Protein AF-A0A6L5QV94-F1 (afdb_monomer_lite)

pLDDT: mean 70.05, std 15.86, range [39.69, 90.69]

Foldseek 3Di:
DDDDPDDDDDDDPPPPPPVPPPPPPPQPAPDPPDQKGKDADVVVVVVVVVVCVPDPDNDDDDCPPGDIDIDGPVPDPDPD

Structure (mmCIF, N/CA/C/O backbone):
data_AF-A0A6L5QV94-F1
#
_entry.id   AF-A0A6L5QV94-F1
#
loop_
_atom_site.group_PDB
_atom_site.id
_atom_site.type_symbol
_atom_site.label_atom_id
_atom_site.label_alt_id
_atom_site.label_comp_id
_atom_site.label_asym_id
_atom_site.label_entity_id
_atom_site.label_seq_id
_atom_site.pdbx_PDB_ins_code
_atom_site.Cartn_x
_atom_site.Cartn_y
_atom_site.Cartn_z
_atom_site.occupancy
_atom_site.B_iso_or_equiv
_atom_site.auth_seq_id
_atom_site.auth_comp_id
_atom_site.auth_asym_id
_atom_site.auth_atom_id
_atom_site.pdbx_PDB_model_num
ATOM 1 N N . MET A 1 1 ? 38.733 55.943 -14.371 1.00 39.69 1 MET A N 1
ATOM 2 C CA . MET A 1 1 ? 37.297 55.865 -14.716 1.00 39.69 1 MET A CA 1
ATOM 3 C C . MET A 1 1 ? 36.715 54.667 -13.981 1.00 39.69 1 MET A C 1
ATOM 5 O O . MET A 1 1 ? 37.191 53.562 -14.186 1.00 39.69 1 MET A O 1
ATOM 9 N N . LYS A 1 2 ? 35.799 54.905 -13.033 1.00 45.50 2 LYS A N 1
ATOM 10 C CA . LYS A 1 2 ? 35.068 53.868 -12.291 1.00 45.50 2 LYS A CA 1
ATOM 11 C C . LYS A 1 2 ? 33.740 53.644 -13.008 1.00 45.50 2 LYS A C 1
ATOM 13 O O . LYS A 1 2 ? 32.964 54.587 -13.112 1.00 45.50 2 LYS A O 1
ATOM 18 N N . THR A 1 3 ? 33.466 52.421 -13.439 1.00 53.16 3 THR A N 1
ATOM 19 C CA . THR A 1 3 ? 32.120 51.991 -13.825 1.00 53.16 3 THR A CA 1
ATOM 20 C C . THR A 1 3 ? 31.760 50.770 -12.992 1.00 53.16 3 THR A C 1
ATOM 22 O O . THR A 1 3 ? 32.114 49.634 -13.288 1.00 53.16 3 THR A O 1
ATOM 25 N N . PHE A 1 4 ? 31.075 51.044 -11.884 1.00 54.09 4 PHE A N 1
ATOM 26 C CA . PHE A 1 4 ? 30.276 50.061 -11.171 1.00 54.09 4 PHE A CA 1
ATOM 27 C C . PHE A 1 4 ? 29.120 49.653 -12.088 1.00 54.09 4 PHE A C 1
ATOM 29 O O . PHE A 1 4 ? 28.263 50.477 -12.389 1.00 54.09 4 PHE A O 1
ATOM 36 N N . SER A 1 5 ? 29.088 48.394 -12.519 1.00 46.66 5 SER A N 1
ATOM 37 C CA . SER A 1 5 ? 27.879 47.772 -13.068 1.00 46.66 5 SER A CA 1
ATOM 38 C C . SER A 1 5 ? 27.323 46.818 -12.019 1.00 46.66 5 SER A C 1
ATOM 40 O O . SER A 1 5 ? 27.500 45.609 -12.086 1.00 46.66 5 SER A O 1
ATOM 42 N N . PHE A 1 6 ? 26.695 47.396 -10.996 1.00 55.28 6 PHE A N 1
ATOM 43 C CA . PHE A 1 6 ? 25.734 46.686 -10.163 1.00 55.28 6 PHE A CA 1
ATOM 44 C C . PHE A 1 6 ? 24.381 46.841 -10.840 1.00 55.28 6 PHE A C 1
ATOM 46 O O . PHE A 1 6 ? 23.777 47.910 -10.776 1.00 55.28 6 PHE A O 1
ATOM 53 N N . SER A 1 7 ? 23.906 45.796 -11.507 1.00 49.16 7 SER A N 1
ATOM 54 C CA . SER A 1 7 ? 22.486 45.665 -11.801 1.00 49.16 7 SER A CA 1
ATOM 55 C C . SER A 1 7 ? 22.132 44.232 -12.164 1.00 49.16 7 SER A C 1
ATOM 57 O O . SER A 1 7 ? 22.679 43.661 -13.098 1.00 49.16 7 SER A O 1
ATOM 59 N N . LEU A 1 8 ? 21.115 43.751 -11.446 1.00 54.94 8 LEU A N 1
ATOM 60 C CA . LEU A 1 8 ? 20.026 42.961 -12.010 1.00 54.94 8 LEU A CA 1
ATOM 61 C C . LEU A 1 8 ? 20.240 41.447 -12.145 1.00 54.94 8 LEU A C 1
ATOM 63 O O . LEU A 1 8 ? 20.360 40.943 -13.248 1.00 54.94 8 LEU A O 1
ATOM 67 N N . THR A 1 9 ? 20.137 40.718 -11.026 1.00 52.62 9 THR A N 1
ATOM 68 C CA . THR A 1 9 ? 19.408 39.425 -10.990 1.00 52.62 9 THR A CA 1
ATOM 69 C C . THR A 1 9 ? 19.076 39.023 -9.547 1.00 52.62 9 THR A C 1
ATOM 71 O O . THR A 1 9 ? 19.448 37.969 -9.048 1.00 52.62 9 THR A O 1
ATOM 74 N N . LEU A 1 10 ? 18.366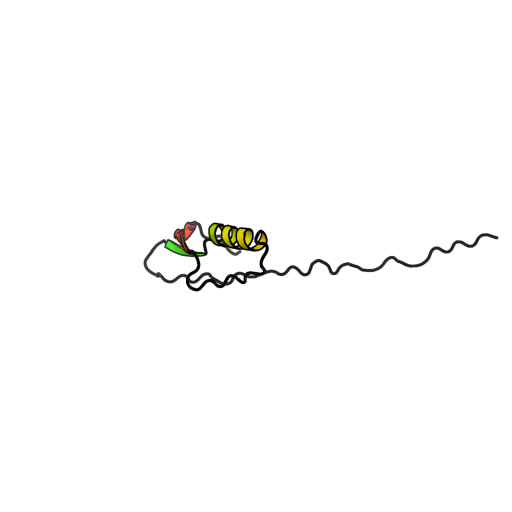 39.897 -8.836 1.00 56.28 10 LEU A N 1
ATOM 75 C CA . LEU A 1 10 ? 17.430 39.451 -7.809 1.00 56.28 10 LEU A CA 1
ATOM 76 C C . LEU A 1 10 ? 16.092 39.385 -8.538 1.00 56.28 10 LEU A C 1
ATOM 78 O O . LEU A 1 10 ? 15.728 40.418 -9.091 1.00 56.28 10 LEU A O 1
ATOM 82 N N . ILE A 1 11 ? 15.440 38.215 -8.593 1.00 55.91 11 ILE A N 1
ATOM 83 C CA . ILE A 1 11 ? 13.979 37.996 -8.708 1.00 55.91 11 ILE A CA 1
ATOM 84 C C . ILE A 1 11 ? 13.699 36.581 -9.259 1.00 55.91 11 ILE A C 1
ATOM 86 O O . ILE A 1 11 ? 13.876 36.283 -10.433 1.00 55.91 11 ILE A O 1
ATOM 90 N N . ILE A 1 12 ? 13.192 35.756 -8.337 1.00 57.31 12 ILE A N 1
ATOM 91 C CA . ILE A 1 12 ? 12.161 34.724 -8.523 1.00 57.31 12 ILE A CA 1
ATOM 92 C C . ILE A 1 12 ? 12.576 33.425 -9.228 1.00 57.31 12 ILE A C 1
ATOM 94 O O . ILE A 1 12 ? 12.367 33.216 -10.416 1.00 57.31 12 ILE A O 1
ATOM 98 N N . SER A 1 13 ? 12.947 32.450 -8.406 1.00 50.44 13 SER A N 1
ATOM 99 C CA . SER A 1 13 ? 12.628 31.036 -8.647 1.00 50.44 13 SER A CA 1
ATOM 100 C C . SER A 1 13 ? 11.949 30.439 -7.406 1.00 50.44 13 SER A C 1
ATOM 102 O O . SER A 1 13 ? 12.320 29.396 -6.878 1.00 50.44 13 SER A O 1
ATOM 104 N N . ALA A 1 14 ? 10.909 31.133 -6.928 1.00 55.19 14 ALA A N 1
ATOM 105 C CA . ALA A 1 14 ? 10.008 30.691 -5.863 1.00 55.19 14 ALA A CA 1
ATOM 106 C C . ALA A 1 14 ? 8.833 29.862 -6.425 1.00 55.19 14 ALA A C 1
ATOM 108 O O . ALA A 1 14 ? 7.670 30.188 -6.203 1.00 55.19 14 ALA A O 1
ATOM 109 N N . SER A 1 15 ? 9.121 28.806 -7.192 1.00 54.94 15 SER A N 1
ATOM 110 C CA . SER A 1 15 ? 8.073 27.989 -7.841 1.00 54.94 15 SER A CA 1
ATOM 111 C C . SER A 1 15 ? 8.216 26.481 -7.615 1.00 54.94 15 SER A C 1
ATOM 113 O O . SER A 1 15 ? 7.475 25.705 -8.206 1.00 54.94 15 SER A O 1
ATOM 115 N N . LEU A 1 16 ? 9.128 26.039 -6.743 1.00 52.88 16 LEU A N 1
ATOM 116 C CA . LEU A 1 16 ? 9.351 24.609 -6.468 1.00 52.88 16 LEU A CA 1
ATOM 117 C C . LEU A 1 16 ? 8.471 24.032 -5.347 1.00 52.88 16 LEU A C 1
ATOM 119 O O . LEU A 1 16 ? 8.581 22.853 -5.030 1.00 52.88 16 LEU A O 1
ATOM 123 N N . LEU A 1 17 ? 7.559 24.820 -4.776 1.00 56.69 17 LEU A N 1
ATOM 124 C CA . LEU A 1 17 ? 6.586 24.338 -3.792 1.00 56.69 17 LEU A CA 1
ATOM 125 C C . LEU A 1 17 ? 5.211 24.131 -4.435 1.00 56.69 17 LEU A C 1
ATOM 127 O O . LEU A 1 17 ? 4.190 24.557 -3.900 1.00 56.69 17 LEU A O 1
ATOM 131 N N . ALA A 1 18 ? 5.167 23.426 -5.568 1.00 53.38 18 ALA A N 1
ATOM 132 C CA . ALA A 1 18 ? 3.969 22.681 -5.939 1.00 53.38 18 ALA A CA 1
ATOM 133 C C . ALA A 1 18 ? 3.837 21.524 -4.940 1.00 53.38 18 ALA A C 1
ATOM 135 O O . ALA A 1 18 ? 4.216 20.382 -5.201 1.00 53.38 18 ALA A O 1
ATOM 136 N N . SER A 1 19 ? 3.361 21.866 -3.743 1.00 52.34 19 SER A N 1
ATOM 137 C CA . SER A 1 19 ? 2.877 20.923 -2.754 1.00 52.34 19 SER A CA 1
ATOM 138 C C . SER A 1 19 ? 1.716 20.177 -3.402 1.00 52.34 19 SER A C 1
ATOM 140 O O . SER A 1 19 ? 0.568 20.620 -3.375 1.00 52.34 19 SER A O 1
ATOM 142 N N . CYS A 1 20 ? 2.037 19.066 -4.068 1.00 58.09 20 CYS A N 1
ATOM 143 C CA . CYS A 1 20 ? 1.094 18.026 -4.447 1.00 58.09 20 CYS A CA 1
ATOM 144 C C . CYS A 1 20 ? 0.526 17.449 -3.149 1.00 58.09 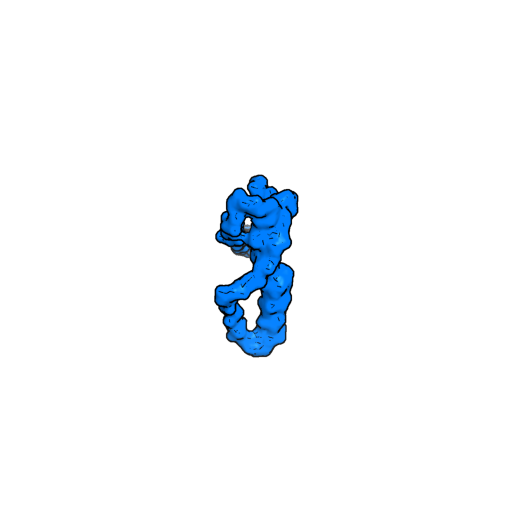20 CYS A C 1
ATOM 146 O O . CYS A 1 20 ? 0.934 16.388 -2.676 1.00 58.09 20 CYS A O 1
ATOM 148 N N . SER A 1 21 ? -0.398 18.190 -2.540 1.00 53.28 21 SER A N 1
ATOM 149 C CA . SER A 1 21 ? -1.186 17.738 -1.410 1.00 53.28 21 SER A CA 1
ATOM 150 C C . SER A 1 21 ? -2.158 16.697 -1.948 1.00 53.28 21 SER A C 1
ATOM 152 O O . SER A 1 21 ? -3.271 16.997 -2.382 1.00 53.28 21 SER A O 1
ATOM 154 N N . SER A 1 22 ? -1.686 15.451 -2.017 1.00 53.25 22 SER A N 1
ATOM 155 C CA . SER A 1 22 ? -2.526 14.299 -2.307 1.00 53.25 22 SER A CA 1
ATOM 156 C C . SER A 1 22 ? -3.425 14.086 -1.092 1.00 53.25 22 SER A C 1
ATOM 158 O O . SER A 1 22 ? -3.108 13.343 -0.164 1.00 53.25 22 SER A O 1
ATOM 160 N N . SER A 1 23 ? -4.535 14.824 -1.064 1.00 53.00 23 SER A N 1
ATOM 161 C CA . SER A 1 23 ? -5.642 14.591 -0.146 1.00 53.00 23 SER A CA 1
ATOM 162 C C . SER A 1 23 ? -6.163 13.178 -0.413 1.00 53.00 23 SER A C 1
ATOM 164 O O . SER A 1 23 ? -6.931 12.940 -1.345 1.00 53.00 23 SER A O 1
ATOM 166 N N . SER A 1 24 ? -5.685 12.211 0.371 1.00 51.72 24 SER A N 1
ATOM 167 C CA . SER A 1 24 ? -6.130 10.820 0.312 1.00 51.72 24 SER A CA 1
ATOM 168 C C . SER A 1 24 ? -7.529 10.708 0.922 1.00 51.72 24 SER A C 1
ATOM 170 O O . SER A 1 24 ? -7.723 10.273 2.053 1.00 51.72 24 SER A O 1
ATOM 172 N N . LYS A 1 25 ? -8.546 11.119 0.158 1.00 53.59 25 LYS A N 1
ATOM 173 C CA . LYS A 1 25 ? -9.958 10.898 0.492 1.00 53.59 25 LYS A CA 1
ATOM 174 C C . LYS A 1 25 ? -10.342 9.436 0.244 1.00 53.59 25 LYS A C 1
ATOM 176 O O . LYS A 1 25 ? -11.098 9.143 -0.673 1.00 53.59 25 LYS A O 1
ATOM 181 N N . TYR A 1 26 ? -9.826 8.512 1.051 1.00 52.34 26 TYR A N 1
ATOM 182 C CA . TYR A 1 26 ? -10.238 7.103 1.007 1.00 52.34 26 TYR A CA 1
ATOM 183 C C . TYR A 1 26 ? -10.449 6.541 2.415 1.00 52.34 26 TYR A C 1
ATOM 185 O O . TYR A 1 26 ? -9.829 5.563 2.824 1.00 52.34 26 TYR A O 1
ATOM 193 N N . THR A 1 27 ? -11.346 7.165 3.174 1.00 55.75 27 THR A N 1
ATOM 194 C CA . THR A 1 27 ? -11.931 6.585 4.389 1.00 55.75 27 THR A CA 1
ATOM 195 C C . THR A 1 27 ? -13.315 6.040 4.052 1.00 55.75 27 THR A C 1
ATOM 197 O O . THR A 1 27 ? -14.342 6.664 4.296 1.00 55.75 27 THR A O 1
ATOM 200 N N . SER A 1 28 ? -13.359 4.850 3.453 1.00 54.78 28 SER A N 1
ATOM 201 C CA . SER A 1 28 ? -14.610 4.110 3.272 1.00 54.78 28 SER A CA 1
ATOM 202 C C . SER A 1 28 ? -14.931 3.337 4.553 1.00 54.78 28 SER A C 1
ATOM 204 O O . SER A 1 28 ? -14.644 2.149 4.671 1.00 54.78 28 SER A O 1
ATOM 206 N N . ALA A 1 29 ? -15.518 4.015 5.540 1.00 55.03 29 ALA A N 1
ATOM 207 C CA . ALA A 1 29 ? -16.037 3.365 6.740 1.00 55.03 29 ALA A CA 1
ATOM 208 C C . ALA A 1 29 ? -17.401 2.717 6.433 1.00 55.03 29 ALA A C 1
ATOM 210 O O . ALA A 1 29 ? -18.444 3.355 6.542 1.00 55.03 29 ALA A O 1
ATOM 211 N N . LYS A 1 30 ? -17.405 1.437 6.044 1.00 58.00 30 LYS A N 1
ATOM 212 C CA . LYS A 1 30 ? -18.609 0.588 6.073 1.00 58.00 30 LYS A CA 1
ATOM 213 C C . LYS A 1 30 ? -18.520 -0.379 7.254 1.00 58.00 30 LYS A C 1
ATOM 215 O O . LYS A 1 30 ? -17.962 -1.459 7.121 1.00 58.00 30 LYS A O 1
ATOM 220 N N . SER A 1 31 ? -19.050 0.036 8.401 1.00 49.44 31 SER A N 1
ATOM 221 C CA . SER A 1 31 ? -19.712 -0.827 9.394 1.00 49.44 31 SER A CA 1
ATOM 222 C C . SER A 1 31 ? -20.238 0.077 10.511 1.00 49.44 31 SER A C 1
ATOM 224 O O . SER A 1 31 ? -19.466 0.650 11.282 1.00 49.44 31 SER A O 1
ATOM 226 N N . SER A 1 32 ? -21.556 0.272 10.563 1.00 53.94 32 SER A N 1
ATOM 227 C CA . SER A 1 32 ? -22.215 1.075 11.600 1.00 53.94 32 SER A CA 1
ATOM 228 C C . SER A 1 32 ? -22.371 0.325 12.930 1.00 53.94 32 SER A C 1
ATOM 230 O O . SER A 1 32 ? -22.925 0.896 13.861 1.00 53.94 32 SER A O 1
ATOM 232 N N . GLY A 1 33 ? -21.896 -0.926 13.025 1.00 58.66 33 GLY A N 1
ATOM 233 C CA . GLY A 1 33 ? -22.045 -1.778 14.212 1.00 58.66 33 GLY A CA 1
ATOM 234 C C . GLY A 1 33 ? -20.751 -2.090 14.969 1.00 58.66 33 GLY A C 1
ATOM 235 O O . GLY A 1 33 ? -20.819 -2.378 16.156 1.00 58.66 33 GLY A O 1
ATOM 236 N N . ASP A 1 34 ? -19.582 -1.987 14.329 1.00 57.31 34 ASP A N 1
ATOM 237 C CA . ASP A 1 34 ? -18.300 -2.327 14.960 1.00 57.31 34 ASP A CA 1
ATOM 238 C C . ASP A 1 34 ? -17.490 -1.076 15.345 1.00 57.31 34 ASP A C 1
ATOM 240 O O . ASP A 1 34 ? -17.422 -0.091 14.600 1.00 57.31 34 ASP A O 1
ATOM 244 N N . ASP A 1 35 ? -16.780 -1.134 16.477 1.00 75.25 35 ASP A N 1
ATOM 245 C CA . ASP A 1 35 ? -15.789 -0.131 16.930 1.00 75.25 35 ASP A CA 1
ATOM 246 C C . ASP A 1 35 ? -14.547 -0.037 16.030 1.00 75.25 35 ASP A C 1
ATOM 248 O O . ASP A 1 35 ? -13.597 0.706 16.298 1.00 75.25 35 ASP A O 1
ATOM 252 N N . TYR A 1 36 ? -14.545 -0.800 14.944 1.00 75.00 36 TYR A N 1
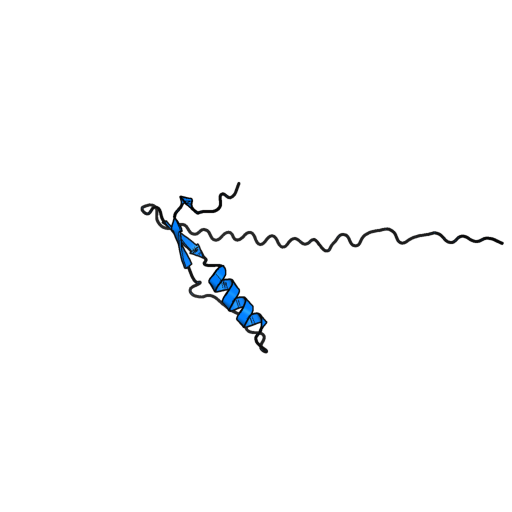ATOM 253 C CA . TYR A 1 36 ? -13.433 -0.955 14.040 1.00 75.00 36 TYR A CA 1
ATOM 254 C C . TYR A 1 36 ? -13.780 -0.431 12.653 1.00 75.00 36 TYR A C 1
ATOM 256 O O . TYR A 1 36 ? -14.907 -0.540 12.174 1.00 75.00 36 TYR A O 1
ATOM 264 N N . VAL A 1 37 ? -12.771 0.109 11.986 1.00 81.94 37 VAL A N 1
ATOM 265 C CA . VAL A 1 37 ? -12.836 0.513 10.585 1.00 81.94 37 VAL A CA 1
ATOM 266 C C . VAL A 1 37 ? -11.727 -0.178 9.805 1.00 81.94 37 VAL A C 1
ATOM 268 O O . VAL A 1 37 ? -10.646 -0.458 10.330 1.00 81.94 37 VAL A O 1
ATOM 271 N N . TYR A 1 38 ? -12.000 -0.456 8.535 1.00 84.56 38 TYR A N 1
ATOM 272 C CA . TYR A 1 38 ? -10.995 -0.936 7.599 1.00 84.56 38 TYR A CA 1
ATOM 273 C C . TYR A 1 38 ? -10.355 0.266 6.913 1.00 84.56 38 TYR A C 1
ATOM 275 O O . TYR A 1 38 ? -11.045 1.089 6.314 1.00 84.56 38 TYR A O 1
ATOM 283 N N . VAL A 1 39 ? -9.034 0.374 7.024 1.00 86.31 39 VAL A N 1
ATOM 284 C CA . VAL A 1 39 ? -8.243 1.462 6.438 1.00 86.31 39 VAL A CA 1
ATOM 285 C C . VAL A 1 39 ? -7.119 0.864 5.607 1.00 86.31 39 VAL A C 1
ATOM 287 O O . VAL A 1 39 ? -6.610 -0.212 5.920 1.00 86.31 39 VAL A O 1
ATOM 290 N N . LEU A 1 40 ? -6.719 1.560 4.545 1.00 88.75 40 LEU A N 1
ATOM 291 C CA . LEU A 1 40 ? -5.592 1.157 3.709 1.00 88.75 40 LEU A CA 1
ATOM 292 C C . LEU A 1 40 ? -4.300 1.030 4.529 1.00 88.75 40 LEU A C 1
ATOM 294 O O . LEU A 1 40 ? -3.945 1.902 5.330 1.00 88.75 40 LEU A O 1
ATOM 298 N N . ASP A 1 41 ? -3.571 -0.061 4.312 1.00 90.31 41 ASP A N 1
ATOM 299 C CA . ASP A 1 41 ? -2.274 -0.291 4.936 1.00 90.31 41 ASP A CA 1
ATOM 300 C C . ASP A 1 41 ? -1.146 0.311 4.089 1.00 90.31 41 ASP A C 1
ATOM 302 O O . ASP A 1 41 ? -0.482 -0.359 3.293 1.00 90.31 41 ASP A O 1
ATOM 306 N N . TYR A 1 42 ? -0.898 1.604 4.300 1.00 86.62 42 TYR A N 1
ATOM 307 C CA . TYR A 1 42 ? 0.152 2.343 3.597 1.00 86.62 42 TYR A CA 1
ATOM 308 C C . TYR A 1 42 ? 1.565 1.782 3.808 1.00 86.62 42 TYR A C 1
ATOM 310 O O . TYR A 1 42 ? 2.437 2.006 2.966 1.00 86.62 42 TYR A O 1
ATOM 318 N N . ARG A 1 43 ? 1.827 1.019 4.880 1.00 89.19 43 ARG A N 1
ATOM 319 C CA . ARG A 1 43 ? 3.141 0.377 5.062 1.00 89.19 43 ARG A CA 1
ATOM 320 C C . ARG A 1 43 ? 3.358 -0.718 4.021 1.00 89.19 43 ARG A C 1
ATOM 322 O O . ARG A 1 43 ? 4.418 -0.771 3.408 1.00 89.19 43 ARG A O 1
ATOM 329 N N . LYS A 1 44 ? 2.339 -1.541 3.768 1.00 88.38 44 LYS A N 1
ATOM 330 C CA . LYS A 1 44 ? 2.396 -2.580 2.729 1.00 88.38 44 LYS A CA 1
ATOM 331 C C . LYS A 1 44 ? 2.407 -1.984 1.328 1.00 88.38 44 LYS A C 1
ATOM 333 O O . LYS A 1 44 ? 3.214 -2.405 0.505 1.00 88.38 44 LYS A O 1
ATOM 338 N N . ILE A 1 45 ? 1.574 -0.972 1.080 1.00 89.50 45 ILE A N 1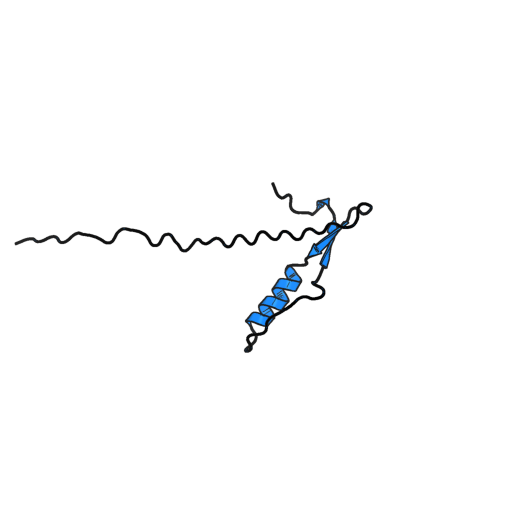
ATOM 339 C CA . ILE A 1 45 ? 1.556 -0.277 -0.216 1.00 89.50 45 ILE A CA 1
ATOM 340 C C . ILE A 1 45 ? 2.935 0.331 -0.503 1.00 89.50 45 ILE A C 1
ATOM 342 O O . ILE A 1 45 ? 3.507 0.074 -1.557 1.00 89.50 45 ILE A O 1
ATOM 346 N N . SER A 1 46 ? 3.518 1.066 0.450 1.00 88.44 46 SER A N 1
ATOM 347 C CA . SER A 1 46 ? 4.839 1.684 0.261 1.00 88.44 46 SER A CA 1
ATOM 348 C C . SER A 1 46 ? 5.967 0.669 0.072 1.00 88.44 46 SER A C 1
ATOM 350 O O . SER A 1 46 ? 6.902 0.951 -0.672 1.00 88.44 46 SER A O 1
ATOM 352 N N . ALA A 1 47 ? 5.892 -0.515 0.685 1.00 90.69 47 ALA A N 1
ATOM 353 C CA . ALA A 1 47 ? 6.864 -1.579 0.442 1.00 90.69 47 ALA A CA 1
ATOM 354 C C . ALA A 1 47 ? 6.824 -2.068 -1.015 1.00 90.69 47 ALA A C 1
ATOM 356 O O . ALA A 1 47 ? 7.871 -2.183 -1.652 1.00 90.69 47 ALA A O 1
ATOM 357 N N . VAL A 1 48 ? 5.625 -2.288 -1.562 1.00 87.12 48 VAL A N 1
ATOM 358 C CA . VAL A 1 48 ? 5.451 -2.718 -2.957 1.00 87.12 48 VAL A CA 1
ATOM 359 C C . VAL A 1 48 ? 5.838 -1.612 -3.938 1.00 87.12 48 VAL A C 1
ATOM 361 O O . VAL A 1 48 ? 6.542 -1.882 -4.908 1.00 87.12 48 VAL A O 1
ATOM 364 N N . GLU A 1 49 ? 5.471 -0.357 -3.671 1.00 87.00 49 GLU A N 1
ATOM 365 C CA . GLU A 1 49 ? 5.892 0.766 -4.520 1.00 87.00 49 GLU A CA 1
ATOM 366 C C . GLU A 1 49 ? 7.415 0.986 -4.476 1.00 87.00 49 GLU A C 1
ATOM 368 O O . GLU A 1 49 ? 8.018 1.282 -5.503 1.00 87.00 49 GLU A O 1
ATOM 373 N N . ARG A 1 50 ? 8.085 0.783 -3.332 1.00 87.94 50 ARG A N 1
ATOM 374 C CA . ARG A 1 50 ? 9.559 0.825 -3.277 1.00 87.94 50 ARG A CA 1
ATOM 375 C C . ARG A 1 50 ? 10.198 -0.310 -4.067 1.00 87.94 50 ARG A C 1
ATOM 377 O O . ARG A 1 50 ? 11.138 -0.054 -4.811 1.00 87.94 50 ARG A O 1
ATOM 384 N N . ALA A 1 51 ? 9.679 -1.531 -3.940 1.00 86.81 51 ALA A N 1
ATOM 385 C CA . ALA A 1 51 ? 10.161 -2.672 -4.717 1.00 86.81 51 ALA A CA 1
ATOM 386 C C . ALA A 1 51 ? 10.017 -2.417 -6.227 1.00 86.81 51 ALA A C 1
ATOM 388 O O . ALA A 1 51 ? 10.933 -2.693 -7.004 1.00 86.81 51 ALA A O 1
ATOM 389 N N . ARG A 1 52 ? 8.899 -1.803 -6.632 1.00 85.50 52 ARG A N 1
ATOM 390 C CA . ARG A 1 52 ? 8.672 -1.339 -8.002 1.00 85.50 52 ARG A CA 1
ATOM 391 C C . ARG A 1 52 ? 9.722 -0.315 -8.440 1.00 85.50 52 ARG A C 1
ATOM 393 O O . ARG A 1 52 ? 10.290 -0.479 -9.511 1.00 85.50 52 ARG A O 1
ATOM 400 N N . LEU A 1 53 ? 9.997 0.709 -7.629 1.00 83.69 53 LEU A N 1
ATOM 401 C CA . LEU A 1 53 ? 11.009 1.731 -7.940 1.00 83.69 53 LEU A CA 1
ATOM 402 C C . LEU A 1 53 ? 12.426 1.155 -8.045 1.00 83.69 53 LEU A C 1
ATOM 404 O O . LEU A 1 53 ? 13.231 1.670 -8.812 1.00 83.69 53 LEU A O 1
ATOM 408 N N . SER A 1 54 ? 12.730 0.094 -7.295 1.00 87.00 54 SER A N 1
ATOM 409 C CA . SER A 1 54 ? 14.013 -0.613 -7.389 1.00 87.00 54 SER A CA 1
ATOM 410 C C . SER A 1 54 ? 14.106 -1.595 -8.563 1.00 87.00 54 SER A C 1
ATOM 412 O O . SER A 1 54 ? 15.165 -2.177 -8.785 1.00 87.00 54 SER A O 1
ATOM 414 N N . SER A 1 55 ? 13.015 -1.820 -9.299 1.00 81.88 55 SER A N 1
ATOM 415 C CA . SER A 1 55 ? 13.012 -2.718 -10.451 1.00 81.88 55 SER A CA 1
ATOM 416 C C . SER A 1 55 ? 13.610 -2.030 -11.679 1.00 81.88 55 SER A C 1
ATOM 418 O O . SER A 1 55 ? 13.367 -0.853 -11.925 1.00 81.88 55 SER A O 1
ATOM 420 N N . ALA A 1 56 ? 14.348 -2.785 -12.497 1.00 77.25 56 ALA A N 1
ATOM 421 C CA . ALA A 1 56 ? 14.903 -2.294 -13.761 1.00 77.25 56 ALA A CA 1
ATOM 422 C C . AL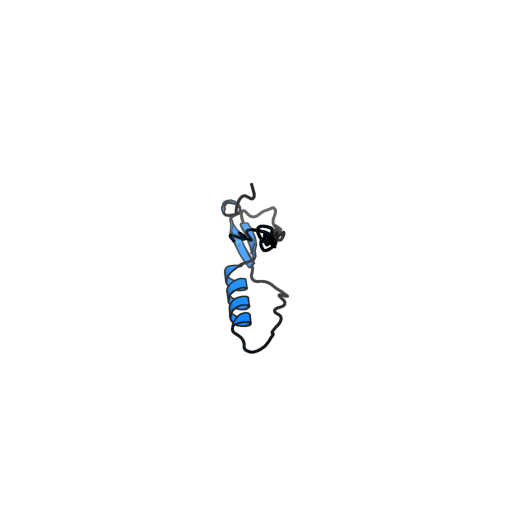A A 1 56 ? 13.826 -1.998 -14.830 1.00 77.25 56 ALA A C 1
ATOM 424 O O . ALA A 1 56 ? 14.126 -1.389 -15.855 1.00 77.25 56 ALA A O 1
ATOM 425 N N . GLY A 1 57 ? 12.577 -2.431 -14.613 1.00 78.31 57 GLY A N 1
ATOM 426 C CA . GLY A 1 57 ? 11.452 -2.196 -15.517 1.00 78.31 57 GLY A CA 1
ATOM 427 C C . GLY A 1 57 ? 10.509 -1.097 -15.026 1.00 78.31 57 GLY A C 1
ATOM 428 O O . GLY A 1 57 ? 10.216 -0.994 -13.836 1.00 78.31 57 GLY A O 1
ATOM 429 N N . ASN A 1 58 ? 9.949 -0.317 -15.957 1.00 72.81 58 ASN A N 1
ATOM 430 C CA . ASN A 1 58 ? 8.860 0.616 -15.656 1.00 72.81 58 ASN A CA 1
ATOM 431 C C . ASN A 1 58 ? 7.538 -0.151 -15.481 1.00 72.81 58 ASN A C 1
ATOM 433 O O . ASN A 1 58 ? 6.718 -0.247 -16.394 1.00 72.81 58 ASN A O 1
ATOM 437 N N . LEU A 1 59 ? 7.363 -0.758 -14.310 1.00 77.06 59 LEU A N 1
ATOM 438 C CA . LEU A 1 59 ? 6.160 -1.504 -13.955 1.00 77.06 59 LEU A CA 1
ATOM 439 C C . LEU A 1 59 ? 5.110 -0.548 -13.379 1.00 77.06 59 LEU A C 1
ATOM 441 O O . LEU A 1 59 ? 5.402 0.227 -12.469 1.00 77.06 59 LEU A O 1
ATOM 445 N N . ARG A 1 60 ? 3.871 -0.605 -13.879 1.00 81.38 60 ARG A N 1
ATOM 446 C CA . ARG A 1 60 ? 2.733 0.129 -13.307 1.00 81.38 60 ARG A CA 1
ATOM 447 C C . ARG A 1 60 ? 1.972 -0.785 -12.352 1.00 81.38 60 ARG A C 1
ATOM 449 O O . ARG A 1 60 ? 1.359 -1.753 -12.788 1.00 81.38 60 ARG A O 1
ATOM 456 N N . THR A 1 61 ? 1.978 -0.458 -11.064 1.00 81.12 61 THR A N 1
ATOM 457 C CA . THR A 1 61 ? 1.185 -1.185 -10.065 1.00 81.12 61 THR A CA 1
ATOM 458 C C . THR A 1 61 ? -0.266 -0.716 -10.120 1.00 81.12 61 THR A C 1
ATOM 460 O O . THR A 1 61 ? -0.543 0.480 -10.013 1.00 81.12 61 THR A O 1
ATOM 463 N N . VAL A 1 62 ? -1.200 -1.655 -10.282 1.00 86.06 62 VAL A N 1
ATOM 464 C CA . VAL A 1 62 ? -2.643 -1.407 -10.173 1.00 86.06 62 VAL A CA 1
ATOM 465 C C . VAL A 1 62 ? -3.201 -2.326 -9.096 1.00 86.06 62 VAL A C 1
ATOM 467 O O . VAL A 1 62 ? -3.037 -3.543 -9.155 1.00 86.06 62 VAL A O 1
ATOM 470 N N . TRP A 1 63 ? -3.854 -1.739 -8.098 1.00 85.25 63 TRP A N 1
ATOM 471 C CA . TRP A 1 63 ? -4.413 -2.472 -6.969 1.00 85.25 63 TRP A CA 1
ATOM 472 C C . TRP A 1 63 ? -5.877 -2.817 -7.237 1.00 85.25 63 TRP A C 1
ATOM 474 O O . TRP A 1 63 ? -6.741 -1.952 -7.141 1.00 85.25 63 TRP A O 1
ATOM 484 N N . VAL A 1 64 ? -6.156 -4.084 -7.556 1.00 86.12 64 VAL A N 1
ATOM 485 C CA . VAL A 1 64 ? -7.538 -4.595 -7.672 1.00 86.12 64 VAL A CA 1
ATOM 486 C C . VAL A 1 64 ? -8.150 -4.826 -6.286 1.00 86.12 64 VAL A C 1
ATOM 488 O O . VAL A 1 64 ? -9.324 -4.551 -6.069 1.00 86.12 64 VAL A O 1
ATOM 491 N N . ASN A 1 65 ? -7.335 -5.277 -5.329 1.00 86.88 65 ASN A N 1
ATOM 492 C CA . ASN A 1 65 ? -7.709 -5.415 -3.925 1.00 86.88 65 ASN A CA 1
ATOM 493 C C . ASN A 1 65 ? -6.556 -4.903 -3.044 1.00 86.88 65 ASN A C 1
ATOM 495 O O . ASN A 1 65 ? -5.628 -5.662 -2.749 1.00 86.88 65 ASN A O 1
ATOM 499 N N . PRO A 1 66 ? -6.527 -3.602 -2.709 1.00 89.00 66 PRO A N 1
ATOM 500 C CA . PRO A 1 66 ? -5.425 -3.034 -1.949 1.00 89.00 66 PRO A CA 1
ATOM 501 C C . PRO A 1 66 ? -5.381 -3.612 -0.526 1.00 89.00 66 PRO A C 1
ATOM 503 O O . PRO A 1 66 ? -6.420 -3.951 0.044 1.00 89.00 66 PRO A O 1
ATOM 506 N N . PRO A 1 67 ? -4.189 -3.706 0.088 1.00 89.38 67 PRO A N 1
ATOM 507 C CA . PRO A 1 67 ? -4.068 -4.213 1.443 1.00 89.38 67 PRO A CA 1
ATOM 508 C C . PRO A 1 67 ? -4.776 -3.266 2.414 1.00 89.38 67 PRO A C 1
ATOM 510 O O . PRO A 1 67 ? -4.448 -2.082 2.511 1.00 89.38 67 PRO A O 1
ATOM 513 N N . VAL A 1 68 ? -5.732 -3.812 3.159 1.00 89.88 68 VAL A N 1
ATOM 514 C CA . VAL A 1 68 ? -6.452 -3.120 4.228 1.00 89.88 68 VAL A CA 1
ATOM 515 C C . VAL A 1 68 ? -6.086 -3.719 5.578 1.00 89.88 68 VAL A C 1
ATOM 517 O O . VAL A 1 68 ? -5.808 -4.913 5.702 1.00 89.88 68 VAL A O 1
ATOM 520 N N . LYS A 1 69 ? -6.093 -2.881 6.608 1.00 88.19 69 LYS A N 1
ATOM 521 C CA . LYS A 1 69 ? -5.952 -3.278 8.006 1.00 88.19 69 LYS A CA 1
ATOM 522 C C . LYS A 1 69 ? -7.157 -2.799 8.800 1.00 88.19 69 LYS A C 1
ATOM 524 O O . LYS A 1 69 ? -7.739 -1.756 8.506 1.00 88.19 69 LYS A O 1
ATOM 529 N N . ARG A 1 70 ? -7.511 -3.565 9.826 1.00 86.06 70 ARG A N 1
ATOM 530 C CA . ARG A 1 70 ? -8.556 -3.203 10.780 1.00 86.06 70 ARG A CA 1
ATOM 531 C C . ARG A 1 70 ? -7.935 -2.368 11.898 1.00 86.06 70 ARG A C 1
ATOM 533 O O . ARG A 1 70 ? -6.970 -2.819 12.508 1.00 86.06 70 ARG A O 1
ATOM 540 N N . ILE A 1 71 ? -8.480 -1.186 12.163 1.00 84.50 71 ILE A N 1
ATOM 541 C CA . ILE A 1 71 ? -8.063 -0.319 13.278 1.00 84.50 71 ILE A CA 1
ATOM 542 C C . ILE A 1 71 ? -9.275 0.095 14.104 1.00 84.50 71 ILE A C 1
ATOM 544 O O . ILE A 1 71 ? -10.394 0.120 13.584 1.00 84.50 71 ILE A O 1
ATOM 548 N N . LYS A 1 72 ? -9.069 0.411 15.385 1.00 85.38 72 LYS A N 1
ATOM 549 C CA . LYS A 1 72 ? -10.138 0.974 16.220 1.00 85.38 72 LYS A CA 1
ATOM 550 C C . LYS A 1 72 ? -10.445 2.399 15.776 1.00 85.38 72 LYS A C 1
ATOM 552 O O . LYS A 1 72 ? -9.537 3.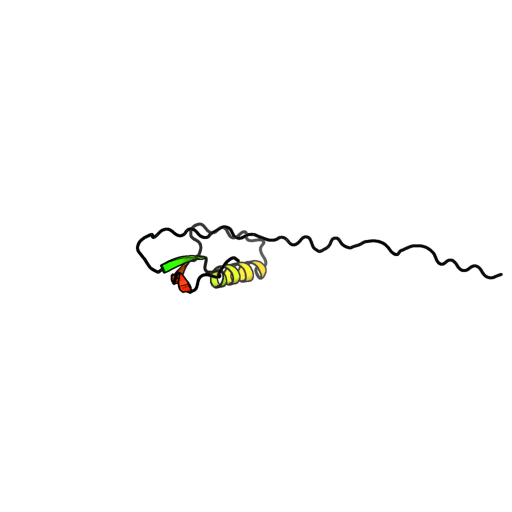146 15.414 1.00 85.38 72 LYS A O 1
ATOM 557 N N . LYS A 1 73 ? -11.709 2.811 15.871 1.00 80.00 73 LYS A N 1
ATOM 558 C CA . LYS A 1 73 ? -12.126 4.197 15.591 1.00 80.00 73 LYS A CA 1
ATOM 559 C C . LYS A 1 73 ? -11.369 5.218 16.450 1.00 80.00 73 LYS A C 1
ATOM 561 O O . LYS A 1 73 ? -11.074 6.303 15.970 1.00 80.00 73 LYS A O 1
ATOM 566 N N . SER A 1 74 ? -10.993 4.852 17.677 1.00 80.12 74 SER A N 1
ATOM 567 C CA . SER A 1 74 ? -10.190 5.685 18.585 1.00 80.12 74 SER A CA 1
ATOM 568 C C . SER A 1 74 ? -8.761 5.956 18.103 1.00 80.12 74 SER A C 1
ATOM 570 O O . SER A 1 74 ? -8.132 6.897 18.568 1.00 80.12 74 SER A O 1
ATOM 572 N N . GLU A 1 75 ? -8.233 5.124 17.205 1.00 77.44 75 GLU A N 1
ATOM 573 C CA . GLU A 1 75 ? -6.874 5.230 16.659 1.00 77.44 75 GLU A CA 1
ATOM 574 C C . GLU A 1 75 ? -6.851 5.960 15.307 1.00 77.44 75 GLU A C 1
ATOM 576 O O . GLU A 1 75 ? -5.790 6.094 14.691 1.00 77.44 75 GLU A O 1
ATOM 581 N N . LEU A 1 76 ? -8.012 6.410 14.812 1.00 77.06 76 LEU A N 1
ATOM 582 C CA . LEU A 1 76 ? -8.072 7.210 13.597 1.00 77.06 76 LEU A CA 1
ATOM 583 C C . LEU A 1 76 ? -7.403 8.569 13.840 1.00 77.06 76 LEU A C 1
ATOM 585 O O . LEU A 1 76 ? -7.709 9.226 14.839 1.00 77.06 76 LEU A O 1
ATOM 589 N N . PRO A 1 77 ? -6.529 9.026 12.927 1.00 70.94 77 PRO A N 1
ATOM 590 C CA . PRO A 1 77 ? -6.011 10.382 12.998 1.00 70.94 77 PRO A CA 1
ATOM 591 C C . PRO A 1 77 ? -7.192 11.351 12.895 1.00 70.94 77 PRO A C 1
ATOM 593 O O . PRO A 1 77 ? -7.971 11.284 11.940 1.00 70.94 77 PRO A O 1
ATOM 596 N N . LYS A 1 78 ? -7.342 12.225 13.895 1.00 70.12 78 LYS A N 1
ATOM 597 C CA . LYS A 1 78 ? -8.291 13.334 13.819 1.00 70.12 78 LYS A CA 1
ATOM 598 C C . LYS A 1 78 ? -7.808 14.263 12.714 1.00 70.12 78 LYS A C 1
ATOM 600 O O . LYS A 1 78 ? -6.659 14.696 12.723 1.00 70.12 78 LYS A O 1
ATOM 605 N N . ILE A 1 79 ? -8.659 14.464 11.719 1.00 62.31 79 ILE A N 1
ATOM 606 C CA . ILE A 1 79 ? -8.451 15.487 10.704 1.00 62.31 79 ILE A CA 1
ATOM 607 C C . ILE A 1 79 ? -9.097 16.732 11.310 1.00 62.31 79 ILE A C 1
ATOM 609 O O . ILE A 1 79 ? -10.316 16.866 11.227 1.00 62.31 79 ILE A O 1
ATOM 613 N N . ASP A 1 80 ? -8.296 17.527 12.022 1.00 45.16 80 ASP A N 1
ATOM 614 C CA . ASP A 1 80 ? -8.689 18.856 12.507 1.00 45.16 80 ASP A CA 1
ATOM 615 C C . ASP A 1 80 ? -8.631 19.875 11.355 1.00 45.16 80 ASP A C 1
ATOM 617 O O . ASP A 1 80 ? -7.679 19.794 10.537 1.00 45.16 80 ASP A O 1
#

Secondary structure (DSSP, 8-state):
-------------------------------SS-SEEEEE-HHHHHHHHHHHHTSSS------SS--EEEEEGGGSPP--

Radius of gyration: 23.82 Å; chains: 1; bounding box: 60×61×34 Å

Sequence (80 aa):
MKTFSFSLTLIISASLLASCSSSSKYTSAKSSGDDYVYVLDYRKISAVERARLSSAGNLRTVWVNPPVKRIKKSELPKID